Protein AF-A0A949AQ29-F1 (afdb_monomer_lite)

pLDDT: mean 78.35, std 18.18, range [42.97, 96.81]

Foldseek 3Di:
DDDDPDDDDPDCPPVVVVVVQQVCQAPPHWDFDDDPNHTDDIRHDPVVVCVVPPPPPPPPDPDPPDD

Sequence (67 aa):
MAVDHEPRRAIAKSKNKFSNLVERAQQEEPQIVTTHGKWAVVVLSVDDYKKITKPKENRVSLLDPWK

Radius of gyration: 24.22 Å; chains: 1; bounding box: 88×31×39 Å

Structure (mmCIF, N/CA/C/O backbone):
data_AF-A0A949AQ29-F1
#
_entry.id   AF-A0A949AQ29-F1
#
loop_
_atom_site.group_PDB
_atom_site.id
_atom_site.type_symbol
_atom_site.label_atom_id
_atom_site.label_alt_id
_atom_site.label_comp_id
_atom_site.label_asym_id
_atom_site.label_entity_id
_atom_site.label_seq_id
_atom_site.pdbx_PDB_ins_code
_atom_site.Cartn_x
_atom_site.Cartn_y
_atom_site.Cartn_z
_atom_site.occupancy
_atom_site.B_iso_or_equiv
_atom_site.auth_seq_id
_atom_site.auth_comp_id
_atom_site.auth_asym_id
_atom_site.auth_atom_id
_atom_site.pdbx_PDB_model_num
ATOM 1 N N . MET A 1 1 ? 45.494 -21.885 -15.140 1.00 42.97 1 MET A N 1
ATOM 2 C CA . MET A 1 1 ? 45.202 -20.752 -14.236 1.00 42.97 1 MET A CA 1
ATOM 3 C C . MET A 1 1 ? 43.842 -20.211 -14.631 1.00 42.97 1 MET A C 1
ATOM 5 O O . MET A 1 1 ? 43.747 -19.553 -15.653 1.00 42.97 1 MET A O 1
ATOM 9 N N . ALA A 1 2 ? 42.792 -20.580 -13.904 1.00 55.28 2 ALA A N 1
ATOM 10 C CA . ALA A 1 2 ? 41.443 -20.079 -14.131 1.00 55.28 2 ALA A CA 1
ATOM 11 C C . ALA A 1 2 ? 40.905 -19.613 -12.781 1.00 55.28 2 ALA A C 1
ATOM 13 O O . ALA A 1 2 ? 40.765 -20.421 -11.867 1.00 55.28 2 ALA A O 1
ATOM 14 N N . VAL A 1 3 ? 40.664 -18.313 -12.655 1.00 57.19 3 VAL A N 1
ATOM 15 C CA . VAL A 1 3 ? 39.792 -17.764 -11.617 1.00 57.19 3 VAL A CA 1
ATOM 16 C C . VAL A 1 3 ? 38.855 -16.771 -12.289 1.00 57.19 3 VAL A C 1
ATOM 18 O O . VAL A 1 3 ? 39.057 -15.559 -12.244 1.00 57.19 3 VAL A O 1
ATOM 21 N N . ASP A 1 4 ? 37.833 -17.322 -12.944 1.00 52.38 4 ASP A N 1
ATOM 22 C CA . ASP A 1 4 ? 36.601 -16.598 -13.248 1.00 52.38 4 ASP A CA 1
ATOM 23 C C . ASP A 1 4 ? 36.076 -15.988 -11.945 1.00 52.38 4 ASP A C 1
ATOM 25 O O . ASP A 1 4 ? 35.689 -16.697 -11.014 1.00 52.38 4 ASP A O 1
ATOM 29 N N . HIS A 1 5 ? 36.100 -14.662 -11.850 1.00 57.69 5 HIS A N 1
ATOM 30 C CA . HIS A 1 5 ? 35.411 -13.955 -10.781 1.00 57.69 5 HIS A CA 1
ATOM 31 C C . HIS A 1 5 ? 33.950 -13.794 -11.204 1.00 57.69 5 HIS A C 1
ATOM 33 O O . HIS A 1 5 ? 33.621 -12.933 -12.018 1.00 57.69 5 HIS A O 1
ATOM 39 N N . GLU A 1 6 ? 33.076 -14.649 -10.668 1.00 57.62 6 GLU A N 1
ATOM 40 C CA . GLU A 1 6 ? 31.633 -14.567 -10.899 1.00 57.62 6 GLU A CA 1
ATOM 41 C C . GLU A 1 6 ? 31.048 -13.186 -10.538 1.00 57.62 6 GLU A C 1
ATOM 43 O O . GLU A 1 6 ? 31.391 -12.610 -9.498 1.00 57.62 6 GLU A O 1
ATOM 48 N N . PRO A 1 7 ? 30.062 -12.683 -11.304 1.00 56.97 7 PRO A N 1
ATOM 49 C CA . PRO A 1 7 ? 29.362 -11.451 -10.984 1.00 56.97 7 PRO A CA 1
ATOM 50 C C . PRO A 1 7 ? 28.316 -11.734 -9.900 1.00 56.97 7 PRO A C 1
ATOM 52 O O . PRO A 1 7 ? 27.198 -12.165 -10.184 1.00 56.97 7 PRO A O 1
ATOM 55 N N . ARG A 1 8 ? 28.639 -11.497 -8.624 1.00 58.88 8 ARG A N 1
ATOM 56 C CA . ARG A 1 8 ? 27.685 -11.746 -7.531 1.00 58.88 8 ARG A CA 1
ATOM 57 C C . ARG A 1 8 ? 27.068 -10.469 -6.960 1.00 58.88 8 ARG A C 1
ATOM 59 O O . ARG A 1 8 ? 27.670 -9.772 -6.154 1.00 58.88 8 ARG A O 1
ATOM 66 N N . ARG A 1 9 ? 25.768 -10.330 -7.276 1.00 54.44 9 ARG A N 1
ATOM 67 C CA . ARG A 1 9 ? 24.652 -9.706 -6.517 1.00 54.44 9 ARG A CA 1
ATOM 68 C C . ARG A 1 9 ? 24.054 -8.425 -7.108 1.00 54.44 9 ARG A C 1
ATOM 70 O O . ARG A 1 9 ? 24.132 -7.351 -6.527 1.00 54.44 9 ARG A O 1
ATOM 77 N N . ALA A 1 10 ? 23.237 -8.599 -8.145 1.00 52.94 10 ALA A N 1
ATOM 78 C CA . ALA A 1 10 ? 22.156 -7.664 -8.482 1.00 52.94 10 ALA A CA 1
ATOM 79 C C . ALA A 1 10 ? 20.803 -8.012 -7.799 1.00 52.94 10 ALA A C 1
ATOM 81 O O . ALA A 1 10 ? 19.748 -7.603 -8.273 1.00 52.94 10 ALA A O 1
ATOM 82 N N . ILE A 1 11 ? 20.793 -8.775 -6.695 1.00 53.84 11 ILE A N 1
ATOM 83 C CA . ILE A 1 11 ? 19.577 -9.479 -6.218 1.00 53.84 11 ILE A CA 1
ATOM 84 C C . ILE A 1 11 ? 18.774 -8.717 -5.128 1.00 53.84 11 ILE A C 1
ATOM 86 O O . ILE A 1 11 ? 17.685 -9.136 -4.756 1.00 53.84 11 ILE A O 1
ATOM 90 N N . ALA A 1 12 ? 19.212 -7.551 -4.635 1.00 54.78 12 ALA A N 1
ATOM 91 C CA . ALA A 1 12 ? 18.502 -6.867 -3.532 1.00 54.78 12 ALA A CA 1
ATOM 92 C C . ALA A 1 12 ? 17.471 -5.792 -3.952 1.00 54.78 12 ALA A C 1
ATOM 94 O O . ALA A 1 12 ? 16.671 -5.353 -3.124 1.00 54.78 12 ALA A O 1
ATOM 95 N N . LYS A 1 13 ? 17.454 -5.341 -5.218 1.00 52.72 13 LYS A N 1
ATOM 96 C CA . LYS A 1 13 ? 16.675 -4.143 -5.605 1.00 52.72 13 LYS A CA 1
ATOM 97 C C . LYS A 1 13 ? 15.155 -4.318 -5.520 1.00 52.72 13 LYS A C 1
ATOM 99 O O . LYS A 1 13 ? 14.463 -3.321 -5.338 1.00 52.72 13 LYS A O 1
ATOM 104 N N . SER A 1 14 ? 14.625 -5.537 -5.617 1.00 46.16 14 SER A N 1
ATOM 105 C CA . SER A 1 14 ? 13.169 -5.755 -5.594 1.00 46.16 14 SER A CA 1
ATOM 106 C C . SER A 1 14 ? 12.589 -5.757 -4.178 1.00 46.16 14 SER A C 1
ATOM 108 O O . SER A 1 14 ? 11.527 -5.180 -3.961 1.00 46.16 14 SER A O 1
ATOM 110 N N . LYS A 1 15 ? 13.304 -6.320 -3.193 1.00 55.44 15 LYS A N 1
ATOM 111 C CA . LYS A 1 15 ? 12.832 -6.346 -1.798 1.00 55.44 15 LYS A CA 1
ATOM 112 C C . LYS A 1 15 ? 12.891 -4.955 -1.153 1.00 55.44 15 LYS A C 1
ATOM 114 O O . LYS A 1 15 ? 11.959 -4.577 -0.454 1.00 55.44 15 LYS A O 1
ATOM 119 N N . ASN A 1 16 ? 13.911 -4.156 -1.482 1.00 62.72 16 ASN A N 1
ATOM 120 C CA . ASN A 1 16 ? 14.039 -2.784 -0.970 1.00 62.72 16 ASN A CA 1
ATOM 121 C C . ASN A 1 16 ? 12.929 -1.837 -1.450 1.00 62.72 16 ASN A C 1
ATOM 123 O O . ASN A 1 16 ? 12.532 -0.941 -0.712 1.00 62.72 16 ASN A O 1
ATOM 127 N N . LYS A 1 17 ? 12.421 -2.014 -2.677 1.00 79.88 17 LYS A N 1
ATOM 128 C CA . LYS A 1 17 ? 11.380 -1.132 -3.228 1.00 79.88 17 LYS A CA 1
ATOM 129 C C . LYS A 1 17 ? 10.022 -1.353 -2.571 1.00 79.88 17 LYS A C 1
ATOM 131 O O . LYS A 1 17 ? 9.302 -0.386 -2.358 1.00 79.88 17 LYS A O 1
ATOM 136 N N . PHE A 1 18 ? 9.693 -2.601 -2.231 1.00 87.00 18 PHE A N 1
ATOM 137 C CA . PHE A 1 18 ? 8.437 -2.901 -1.550 1.00 87.00 18 PHE A CA 1
ATOM 138 C C . PHE A 1 18 ? 8.427 -2.356 -0.118 1.00 87.00 18 PHE A C 1
ATOM 140 O O . PHE A 1 18 ? 7.461 -1.711 0.265 1.00 87.00 18 PHE A O 1
ATOM 147 N N . SER A 1 19 ? 9.514 -2.532 0.642 1.00 88.44 19 SER A N 1
ATOM 148 C CA . SER A 1 19 ? 9.614 -1.982 2.002 1.00 88.44 19 SER A CA 1
ATOM 149 C C . SER A 1 19 ? 9.478 -0.459 2.030 1.00 88.44 19 SER A C 1
ATOM 151 O O . SER A 1 19 ? 8.699 0.052 2.822 1.00 88.44 19 SER A O 1
ATOM 153 N N . ASN A 1 20 ? 10.158 0.246 1.120 1.00 92.12 20 ASN A N 1
ATOM 154 C CA . ASN A 1 20 ? 10.029 1.699 0.999 1.00 92.12 20 ASN A CA 1
ATOM 155 C C . ASN A 1 20 ? 8.586 2.104 0.637 1.00 92.12 20 ASN A C 1
ATOM 157 O O . ASN A 1 20 ? 8.008 2.978 1.267 1.00 92.12 20 ASN A O 1
ATOM 161 N N . LEU A 1 21 ? 7.949 1.412 -0.315 1.00 92.75 21 LEU A N 1
ATOM 162 C CA . LEU A 1 21 ? 6.550 1.685 -0.658 1.00 92.75 21 LEU A CA 1
ATOM 163 C C . LEU A 1 21 ? 5.608 1.522 0.545 1.00 92.75 21 LEU A C 1
ATOM 165 O O . LEU A 1 21 ? 4.717 2.346 0.735 1.00 92.75 21 LEU A O 1
ATOM 169 N N . VAL A 1 22 ? 5.809 0.476 1.351 1.00 92.94 22 VAL A N 1
ATOM 170 C CA . VAL A 1 22 ? 5.015 0.240 2.565 1.00 92.94 22 VAL A CA 1
ATOM 171 C C . VAL A 1 22 ? 5.249 1.345 3.595 1.00 92.94 22 VAL A C 1
ATOM 173 O O . VAL A 1 22 ? 4.283 1.854 4.153 1.00 92.94 22 VAL A O 1
ATOM 176 N N . GLU A 1 23 ? 6.500 1.740 3.822 1.00 94.50 23 GLU A N 1
ATOM 177 C CA . GLU A 1 23 ? 6.854 2.814 4.754 1.00 94.50 23 GLU A CA 1
ATOM 178 C C . GLU A 1 23 ? 6.206 4.144 4.348 1.00 94.50 23 GLU A C 1
ATOM 180 O O . GLU A 1 23 ? 5.536 4.782 5.158 1.00 94.50 23 GLU A O 1
ATOM 185 N N . ARG A 1 24 ? 6.283 4.507 3.065 1.00 95.25 24 ARG A N 1
ATOM 186 C CA . ARG A 1 24 ? 5.656 5.727 2.537 1.00 95.25 24 ARG A CA 1
ATOM 187 C C . ARG A 1 24 ? 4.133 5.695 2.634 1.00 95.25 24 ARG A C 1
ATOM 189 O O . ARG A 1 24 ? 3.532 6.694 3.010 1.00 95.25 24 ARG A O 1
ATOM 196 N N . ALA A 1 25 ? 3.509 4.543 2.383 1.00 96.19 25 ALA A N 1
ATOM 197 C CA . ALA A 1 25 ? 2.065 4.371 2.564 1.00 96.19 25 ALA A CA 1
ATOM 198 C C . ALA A 1 25 ? 1.612 4.483 4.032 1.00 96.19 25 ALA A C 1
ATOM 200 O O . ALA A 1 25 ? 0.439 4.750 4.287 1.00 96.19 25 ALA A O 1
ATOM 201 N N . GLN A 1 26 ? 2.513 4.245 4.992 1.00 95.69 26 GLN A N 1
ATOM 202 C CA . GLN A 1 26 ? 2.234 4.376 6.424 1.00 95.69 26 GLN A CA 1
ATOM 203 C C . GLN A 1 26 ? 2.512 5.782 6.967 1.00 95.69 26 GLN A C 1
ATOM 205 O O . GLN A 1 26 ? 1.791 6.218 7.859 1.00 95.69 26 GLN A O 1
ATOM 210 N N . GLN A 1 27 ? 3.559 6.454 6.480 1.00 95.94 27 GLN A N 1
ATOM 211 C CA . GLN A 1 27 ? 4.067 7.706 7.060 1.00 95.94 27 GLN A CA 1
ATOM 212 C C . GLN A 1 27 ? 3.683 8.962 6.272 1.00 95.94 27 GLN A C 1
AT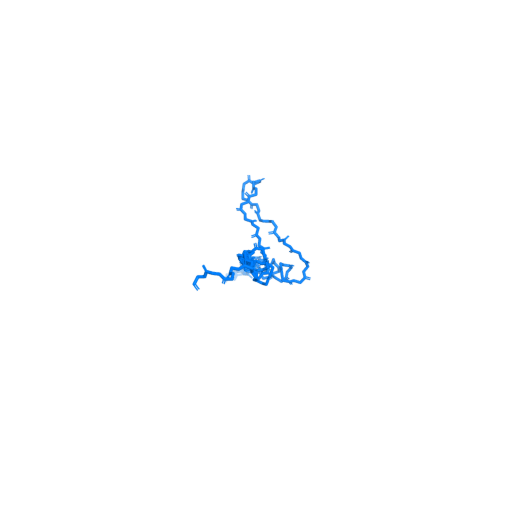OM 214 O O . GLN A 1 27 ? 3.571 10.034 6.860 1.00 95.94 27 GLN A O 1
ATOM 219 N N . GLU A 1 28 ? 3.517 8.848 4.954 1.00 93.12 28 GLU A N 1
ATOM 220 C CA . GLU A 1 28 ? 3.298 9.994 4.070 1.00 93.12 28 GLU A CA 1
ATOM 221 C C . GLU A 1 28 ? 1.848 10.024 3.583 1.00 93.12 28 GLU A C 1
ATOM 223 O O . GLU A 1 28 ? 1.031 10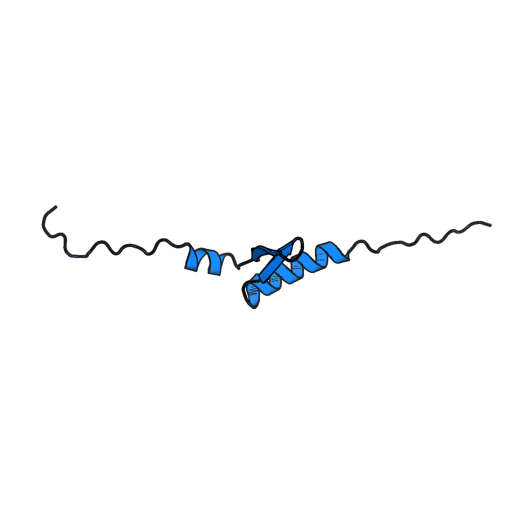.809 4.062 1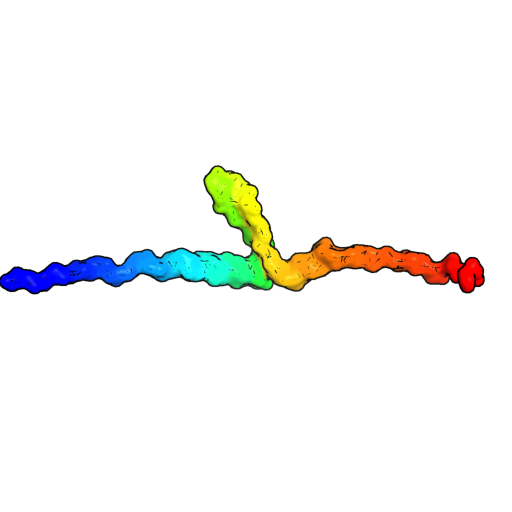.00 93.12 28 GLU A O 1
ATOM 228 N N . GLU A 1 29 ? 1.531 9.178 2.603 1.00 92.50 29 GLU A N 1
ATOM 229 C CA . GLU A 1 29 ? 0.288 9.260 1.842 1.00 92.50 2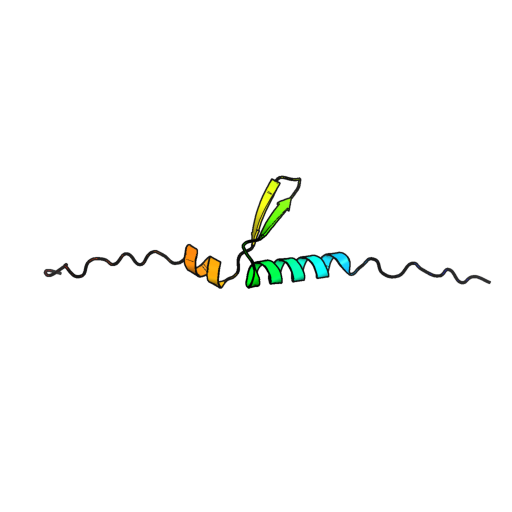9 GLU A CA 1
ATOM 230 C C . GLU A 1 29 ? -0.011 7.955 1.077 1.00 92.50 29 GLU A C 1
ATOM 232 O O . GLU A 1 29 ? 0.888 7.124 0.890 1.00 92.50 29 GLU A O 1
ATOM 237 N N . PRO A 1 30 ? -1.246 7.767 0.570 1.00 96.56 30 PRO A N 1
ATOM 238 C CA . PRO A 1 30 ? -1.595 6.651 -0.308 1.00 96.56 30 PRO A CA 1
ATOM 239 C C . PRO A 1 30 ? -0.658 6.511 -1.514 1.00 96.56 30 PRO A C 1
ATOM 241 O O . PRO A 1 30 ? -0.426 7.468 -2.247 1.00 96.56 30 PRO A O 1
ATOM 244 N N . GLN A 1 31 ? -0.172 5.299 -1.785 1.00 96.75 31 GLN A N 1
ATOM 245 C CA . GLN A 1 31 ? 0.745 5.044 -2.902 1.00 96.75 31 GLN A CA 1
AT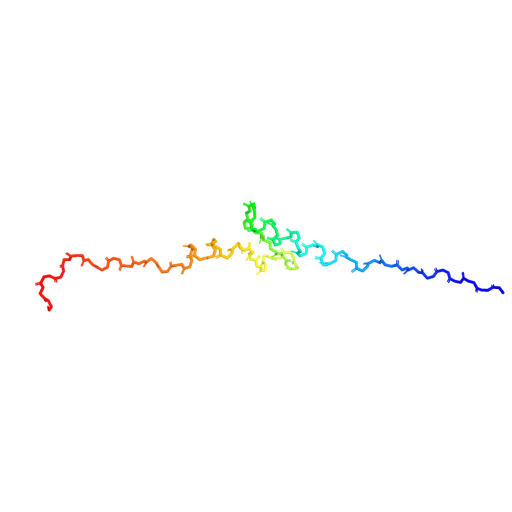OM 246 C C . GLN A 1 31 ? 0.027 4.360 -4.070 1.00 96.75 31 GLN A C 1
ATOM 248 O O . GLN A 1 31 ? -0.594 3.313 -3.895 1.00 96.75 31 GLN A O 1
ATOM 253 N N . ILE A 1 32 ? 0.143 4.909 -5.282 1.00 95.69 32 ILE A N 1
ATOM 254 C CA . ILE A 1 32 ? -0.422 4.305 -6.500 1.00 95.69 32 ILE A CA 1
ATOM 255 C C . ILE A 1 32 ? 0.625 3.408 -7.161 1.00 95.69 32 ILE A C 1
ATOM 257 O O . ILE A 1 32 ? 1.709 3.857 -7.534 1.00 95.69 32 ILE A O 1
ATOM 261 N N . VAL A 1 33 ? 0.277 2.140 -7.375 1.00 93.81 33 VAL A N 1
ATOM 262 C CA . VAL A 1 33 ? 1.095 1.194 -8.140 1.00 93.81 33 VAL A CA 1
ATOM 263 C C . VAL A 1 33 ? 0.488 1.016 -9.522 1.00 93.81 33 VAL A C 1
ATOM 265 O O . VAL A 1 33 ? -0.711 0.766 -9.670 1.00 93.81 33 VAL A O 1
ATOM 268 N N . THR A 1 34 ? 1.333 1.116 -10.547 1.00 95.00 34 THR A N 1
ATOM 269 C CA . THR A 1 34 ? 0.934 0.913 -11.940 1.00 95.00 34 THR A CA 1
ATOM 270 C C . THR A 1 34 ? 1.471 -0.401 -12.493 1.00 95.00 34 THR A C 1
ATOM 272 O O . THR A 1 34 ? 2.525 -0.892 -12.095 1.00 95.00 34 THR A O 1
ATOM 275 N N . THR A 1 35 ? 0.730 -1.002 -13.418 1.00 93.00 35 THR A N 1
ATOM 276 C CA . THR A 1 35 ? 1.145 -2.181 -14.185 1.00 93.00 35 THR A CA 1
ATOM 277 C C . THR A 1 35 ? 0.828 -1.916 -15.651 1.00 93.00 35 THR A C 1
ATOM 279 O O . THR A 1 35 ? -0.283 -1.505 -15.979 1.00 93.00 35 THR A O 1
ATOM 282 N N . HIS A 1 36 ? 1.819 -2.073 -16.534 1.00 94.50 36 HIS A N 1
ATOM 283 C CA . HIS A 1 36 ? 1.716 -1.690 -17.953 1.00 94.50 36 HIS A CA 1
ATOM 284 C C . HIS A 1 36 ? 1.210 -0.246 -18.164 1.00 94.50 36 HIS A C 1
ATOM 286 O O . HIS A 1 36 ? 0.382 0.015 -19.034 1.00 94.50 36 HIS A O 1
ATOM 292 N N . GLY A 1 37 ? 1.664 0.691 -17.320 1.00 93.31 37 GLY A N 1
ATOM 293 C CA . GLY A 1 37 ? 1.287 2.109 -17.393 1.00 93.31 37 GLY A CA 1
ATOM 294 C C . GLY A 1 37 ? -0.139 2.431 -16.931 1.00 93.31 37 GLY A C 1
ATOM 295 O O . GLY A 1 37 ? -0.540 3.589 -16.974 1.00 93.31 37 GLY A O 1
ATOM 296 N N . LYS A 1 38 ? -0.903 1.438 -16.464 1.00 95.00 38 LYS A N 1
ATOM 297 C CA . LYS A 1 38 ? -2.263 1.618 -15.943 1.00 95.00 38 LYS A CA 1
ATOM 298 C C . LYS A 1 38 ? -2.267 1.512 -14.428 1.00 95.00 38 LYS A C 1
ATOM 300 O O . LYS A 1 38 ? -1.504 0.729 -13.865 1.00 95.00 38 LYS A O 1
ATOM 305 N N . TRP A 1 39 ? -3.123 2.286 -13.771 1.00 96.50 39 TRP A N 1
ATOM 306 C CA . TRP A 1 39 ? -3.326 2.181 -12.327 1.00 96.50 39 TRP A CA 1
ATOM 307 C C . TRP A 1 39 ? -3.838 0.783 -11.990 1.00 96.50 39 TRP A C 1
ATOM 309 O O . TRP A 1 39 ? -4.840 0.340 -12.548 1.00 96.50 39 TRP A O 1
ATOM 319 N N . ALA A 1 40 ? -3.109 0.080 -11.129 1.00 96.38 40 ALA A N 1
ATOM 320 C CA . ALA A 1 40 ? -3.396 -1.305 -10.784 1.00 96.38 40 ALA A CA 1
ATOM 321 C C . ALA A 1 40 ? -3.944 -1.410 -9.362 1.00 96.38 40 ALA A C 1
ATOM 323 O O . ALA A 1 40 ? -4.982 -2.029 -9.152 1.00 96.38 40 ALA A O 1
ATOM 324 N N . VAL A 1 41 ? -3.264 -0.787 -8.393 1.00 96.19 41 VAL A N 1
ATOM 325 C CA . VAL A 1 41 ? -3.685 -0.776 -6.986 1.00 96.19 41 VAL A CA 1
ATOM 326 C C . VAL A 1 41 ? -3.314 0.540 -6.306 1.00 96.19 41 VAL A C 1
ATOM 328 O O . VAL A 1 41 ? -2.375 1.223 -6.719 1.00 96.19 41 VAL A O 1
ATOM 331 N N . VAL A 1 42 ? -4.034 0.858 -5.231 1.00 96.19 42 VAL A N 1
ATOM 332 C CA . VAL A 1 42 ? -3.671 1.899 -4.262 1.00 96.19 42 VAL A CA 1
ATOM 333 C C . VAL A 1 42 ? -3.299 1.208 -2.955 1.00 96.19 42 VAL A C 1
ATOM 335 O O . VAL A 1 42 ? -4.043 0.355 -2.474 1.00 96.19 42 VAL A O 1
ATOM 338 N N . VAL A 1 43 ? -2.150 1.561 -2.389 1.00 96.06 43 VAL A N 1
ATOM 339 C CA . VAL A 1 43 ? -1.671 1.050 -1.104 1.00 96.06 43 VAL A CA 1
ATOM 340 C C . VAL A 1 43 ? -1.910 2.114 -0.043 1.00 96.06 43 VAL A C 1
ATOM 342 O O . VAL A 1 43 ? -1.432 3.239 -0.162 1.00 96.06 43 VAL A O 1
ATOM 345 N N . LEU A 1 44 ? -2.675 1.741 0.978 1.00 96.81 44 LEU A N 1
ATOM 346 C CA . LEU A 1 44 ? -3.053 2.578 2.112 1.00 96.81 44 LEU A CA 1
ATOM 347 C C . LEU A 1 44 ? -2.492 1.978 3.398 1.00 96.81 44 LEU A C 1
ATOM 349 O O . LEU A 1 44 ? -2.353 0.754 3.502 1.00 96.81 44 LEU A O 1
ATOM 353 N N . SER A 1 45 ? -2.259 2.821 4.403 1.00 96.00 45 SER A N 1
ATOM 354 C CA . SER A 1 45 ? -2.145 2.339 5.775 1.00 96.00 45 SER A CA 1
ATOM 355 C C . SER A 1 45 ? -3.431 1.601 6.174 1.00 96.00 45 SER A C 1
ATOM 357 O O . SER A 1 45 ? -4.536 1.901 5.704 1.00 96.00 45 SER A O 1
ATOM 359 N N . VAL A 1 46 ? -3.304 0.616 7.064 1.00 95.19 46 VAL A N 1
ATOM 360 C CA . VAL A 1 46 ? -4.471 -0.127 7.562 1.00 95.19 46 VAL A CA 1
ATOM 361 C C . VAL A 1 46 ? -5.431 0.804 8.310 1.00 95.19 46 VAL A C 1
ATOM 363 O O . VAL A 1 46 ? -6.644 0.604 8.252 1.00 95.19 46 VAL A O 1
ATOM 366 N N . ASP A 1 47 ? -4.916 1.827 8.988 1.00 94.44 47 ASP A N 1
ATOM 367 C CA . ASP A 1 47 ? -5.730 2.797 9.716 1.00 94.44 47 ASP A CA 1
ATOM 368 C C . ASP A 1 47 ? -6.553 3.674 8.774 1.00 94.44 47 ASP A C 1
ATOM 370 O O . ASP A 1 47 ? -7.743 3.880 9.018 1.00 94.44 47 ASP A O 1
ATOM 374 N N . ASP A 1 48 ? -5.972 4.130 7.665 1.00 94.56 48 ASP A N 1
ATOM 375 C CA . ASP A 1 48 ? -6.704 4.924 6.676 1.00 94.56 48 ASP A CA 1
ATOM 376 C C . ASP A 1 48 ? -7.731 4.089 5.928 1.00 94.56 48 ASP A C 1
ATOM 378 O O . ASP A 1 48 ? -8.868 4.533 5.762 1.00 94.56 48 ASP A O 1
ATOM 382 N N . TYR A 1 49 ? -7.386 2.845 5.580 1.00 95.44 49 TYR A N 1
ATOM 383 C CA . TYR A 1 49 ? -8.355 1.892 5.048 1.00 95.44 49 TYR A CA 1
ATOM 384 C C . TYR A 1 49 ? -9.549 1.729 6.002 1.00 95.44 49 TYR A C 1
ATOM 386 O O . TYR A 1 49 ? -10.696 1.909 5.600 1.00 95.44 49 TYR A O 1
ATOM 394 N N . LYS A 1 50 ? -9.299 1.494 7.296 1.00 93.12 50 LYS A N 1
ATOM 395 C CA . LYS A 1 50 ? -10.367 1.353 8.297 1.00 93.12 50 LYS A CA 1
ATOM 396 C C . LYS A 1 50 ? -11.232 2.603 8.435 1.00 93.12 50 LYS A C 1
ATOM 398 O O . LYS A 1 50 ? -12.429 2.456 8.664 1.00 93.12 50 LYS A O 1
ATOM 403 N N . LYS A 1 51 ? -10.671 3.813 8.322 1.00 91.69 51 LYS A N 1
ATOM 404 C CA . LYS A 1 51 ? -11.446 5.069 8.383 1.00 91.69 51 LYS A CA 1
ATOM 405 C C . LYS A 1 51 ? -12.430 5.181 7.220 1.00 91.69 51 LYS A C 1
ATOM 407 O O . LYS A 1 51 ? -13.559 5.611 7.439 1.00 91.69 51 LYS A O 1
ATOM 412 N N . ILE A 1 52 ? -12.016 4.791 6.012 1.00 91.81 52 ILE A N 1
ATOM 413 C CA . ILE A 1 52 ? -12.845 4.928 4.804 1.00 91.81 52 ILE A CA 1
ATOM 414 C C . ILE A 1 52 ? -13.808 3.757 4.598 1.00 91.81 52 ILE A C 1
ATOM 416 O O . ILE A 1 52 ? -14.865 3.943 4.002 1.00 91.81 52 ILE A O 1
ATOM 420 N N . THR A 1 53 ? -13.473 2.563 5.092 1.00 91.19 53 THR A N 1
ATOM 421 C CA . THR A 1 53 ? -14.341 1.382 4.981 1.00 91.19 53 THR A CA 1
ATOM 422 C C . THR A 1 53 ? -15.202 1.148 6.207 1.00 91.19 53 THR A C 1
ATOM 424 O O . THR A 1 53 ? -16.011 0.219 6.202 1.00 91.19 53 THR A O 1
ATOM 427 N N . LYS A 1 54 ? -15.043 1.943 7.274 1.00 85.06 54 LYS A N 1
ATOM 428 C CA . LYS A 1 54 ? -15.970 1.886 8.401 1.00 85.06 54 LYS A CA 1
ATOM 429 C C . LYS A 1 54 ? -17.364 2.200 7.858 1.00 85.06 54 LYS A C 1
ATOM 431 O O . LYS A 1 54 ? -17.536 3.259 7.247 1.00 85.06 54 LYS A O 1
ATOM 436 N N . PRO A 1 55 ? -18.359 1.321 8.070 1.00 76.50 55 PRO A N 1
ATOM 437 C CA . PRO A 1 55 ? -19.738 1.682 7.806 1.00 76.50 55 PRO A CA 1
ATOM 438 C C . PRO A 1 55 ? -19.993 3.003 8.524 1.00 76.50 55 PRO A C 1
ATOM 440 O O . PRO A 1 55 ? -19.659 3.120 9.708 1.00 76.50 55 PRO A O 1
ATOM 443 N N . LYS A 1 56 ? -20.534 4.009 7.823 1.00 68.81 56 LYS A N 1
ATOM 444 C CA . LYS A 1 56 ? -21.138 5.140 8.525 1.00 68.81 56 LYS A CA 1
ATOM 445 C C . LYS A 1 56 ? -22.139 4.492 9.454 1.00 68.81 56 LYS A C 1
ATOM 447 O O . LYS A 1 56 ? -23.073 3.854 8.974 1.00 68.81 56 LYS A O 1
ATOM 452 N N . GLU A 1 57 ? -21.873 4.557 10.749 1.00 63.84 57 GLU A N 1
ATOM 453 C CA . GLU A 1 57 ? -22.832 4.151 11.749 1.00 63.84 57 GLU A CA 1
ATOM 454 C C . GLU A 1 57 ? -24.062 4.990 11.442 1.00 63.84 57 GLU A C 1
ATOM 456 O O . GLU A 1 57 ? -24.081 6.203 11.665 1.00 63.84 57 GLU A O 1
ATOM 461 N N . ASN A 1 58 ? -25.030 4.366 10.767 1.00 59.78 58 ASN A N 1
ATOM 462 C CA . ASN A 1 58 ? -26.355 4.912 10.632 1.00 59.78 58 ASN A CA 1
ATOM 463 C C . ASN A 1 58 ? -26.785 5.030 12.081 1.00 59.78 58 ASN A C 1
ATOM 465 O O . ASN A 1 58 ? -27.158 4.039 12.705 1.00 59.78 58 ASN A O 1
ATOM 469 N N . ARG A 1 59 ? -26.642 6.234 12.637 1.00 60.25 59 ARG A N 1
ATOM 470 C CA . ARG A 1 59 ? -27.336 6.638 13.843 1.00 60.25 59 ARG A CA 1
ATOM 471 C C . ARG A 1 59 ? -28.811 6.543 13.481 1.00 60.25 59 ARG A C 1
ATOM 473 O O . ARG A 1 59 ? -29.405 7.522 13.043 1.00 60.25 59 ARG A O 1
ATOM 480 N N . VAL A 1 60 ? -29.359 5.332 13.560 1.00 61.56 60 VAL A N 1
ATOM 481 C CA . VAL A 1 60 ? -30.795 5.121 13.593 1.00 61.56 60 VAL A CA 1
ATOM 482 C C . VAL A 1 60 ? -31.253 5.863 14.839 1.00 61.56 60 VAL A C 1
ATOM 484 O O . VAL A 1 60 ? -30.641 5.783 15.907 1.00 61.56 60 VAL A O 1
ATOM 487 N N . SER A 1 61 ? -32.203 6.745 14.588 1.00 60.84 61 SER A N 1
ATOM 488 C CA . SER A 1 61 ? -32.536 7.916 15.370 1.00 60.84 61 SER A CA 1
ATOM 489 C C . SER A 1 61 ? -32.867 7.594 16.823 1.00 60.84 61 SER A C 1
ATOM 491 O O . SER A 1 61 ? -33.540 6.617 17.127 1.00 60.84 61 SER A O 1
ATOM 493 N N . LEU A 1 62 ? -32.478 8.498 17.720 1.00 64.12 62 LEU A N 1
ATOM 494 C CA . LEU A 1 62 ? -32.851 8.512 19.139 1.00 64.12 62 LEU A CA 1
ATOM 495 C C . LEU A 1 62 ? -34.356 8.832 19.357 1.00 64.12 62 LEU A C 1
ATOM 497 O O . LEU A 1 62 ? -34.708 9.504 20.320 1.00 64.12 62 LEU A O 1
ATOM 501 N N . LEU A 1 63 ? -35.238 8.452 18.424 1.00 65.75 63 LEU A N 1
ATOM 502 C CA . LEU A 1 63 ? -36.626 8.919 18.326 1.00 65.75 63 LEU A CA 1
ATOM 503 C C . LEU A 1 63 ? -37.599 7.835 17.827 1.00 65.75 63 LEU A C 1
ATOM 505 O O . LEU A 1 63 ? -38.551 8.164 17.126 1.00 65.75 63 LEU A O 1
ATOM 509 N N . ASP A 1 64 ? -37.424 6.577 18.230 1.00 66.50 64 ASP A N 1
ATOM 510 C CA . ASP A 1 64 ? -38.492 5.572 18.103 1.00 66.50 64 ASP A CA 1
ATOM 511 C C . ASP A 1 64 ? -39.147 5.328 19.478 1.00 66.50 64 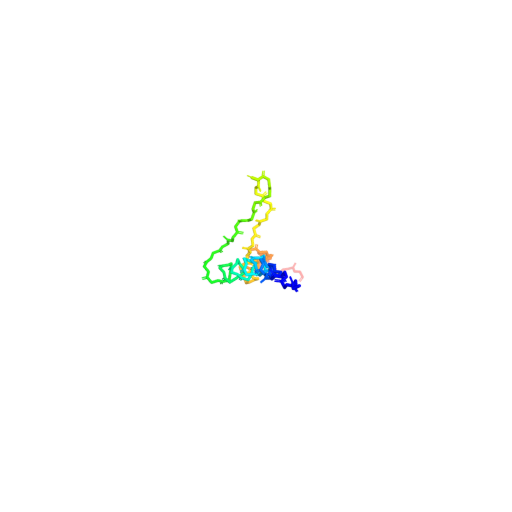ASP A C 1
ATOM 513 O O . ASP A 1 64 ? -38.792 4.375 20.170 1.00 66.50 64 ASP A O 1
ATOM 517 N N . PRO A 1 65 ? -40.083 6.190 19.929 1.00 59.91 65 PRO A N 1
ATOM 518 C CA . PRO A 1 65 ? -40.718 6.061 21.242 1.00 59.91 65 PRO A CA 1
ATOM 519 C C . PRO A 1 65 ? -41.800 4.969 21.328 1.00 59.91 65 PRO A C 1
ATOM 521 O O . PRO A 1 65 ? -42.441 4.856 22.368 1.00 59.91 65 PRO A O 1
ATOM 524 N N . TRP A 1 66 ? -42.028 4.174 20.275 1.00 61.56 66 TRP A N 1
ATOM 525 C CA . TRP A 1 66 ? -43.096 3.163 20.245 1.00 61.56 66 TRP A CA 1
ATOM 526 C C . TRP A 1 66 ? -42.697 1.900 19.465 1.00 61.56 66 TRP A C 1
ATOM 528 O O . TRP A 1 66 ? -43.282 1.592 18.426 1.00 61.56 66 TRP A O 1
ATOM 538 N N . LYS A 1 67 ? -41.708 1.160 19.974 1.00 51.44 67 LYS A N 1
ATOM 539 C CA . LYS A 1 67 ? -41.494 -0.252 19.634 1.00 51.44 67 LYS A CA 1
ATOM 540 C C . LYS A 1 67 ? -41.518 -1.104 20.895 1.00 51.44 67 LYS A C 1
ATOM 542 O O . LYS A 1 67 ? -41.084 -0.581 21.944 1.00 51.44 67 LYS A O 1
#

Secondary structure (DSSP, 8-state):
-----------SHHHHHHHHHHHHHHHT--EEEEETTEEEEEE--HHHHHHHHS-------S-----